Protein AF-A0A5C5UGU8-F1 (afdb_monomer_lite)

Sequence (125 aa):
MLDRYKEMGLERLPTKRYMVDSEHGTPGTAWIYRGARGFGAVCFDDIDVLRSGGEQEFHKCTDWDLANRIQGLANDCAKRDLSIPQALEHIREVLGAPVLVVPLKNINEADADLVPAVKSILDSE

Foldseek 3Di:
DPDVCVVVVNPDDPQFAFDQFDPVQAKWKWFWADDPQAIWIFIDHQPRHTAIDADDPSVVRDDPVVRVVSRVLNVVCSNVVHHPVRSVVVCCVVRPHGPDMWIGRGSNPRCVGVVVVRVVVVVVD

Secondary structure (DSSP, 8-state):
---HHHHTT-PPPPPP--BSS-TT---EEEEEEE-SSSEEEEEE-SSSBEEEE--TTGGGGB-HHHHHHHHHHHHHHHHTT--HHHHHHHHHHHH-S-SEEEEES-GGGTHHHHHHHHHHHHTT-

Structure (mmCIF, N/CA/C/O backbone):
data_AF-A0A5C5UGU8-F1
#
_entry.id   AF-A0A5C5UGU8-F1
#
loop_
_atom_site.group_PDB
_atom_site.id
_atom_site.type_symbol
_atom_site.label_atom_id
_atom_site.label_alt_id
_atom_site.label_comp_id
_atom_site.label_asym_id
_atom_site.label_entity_id
_atom_site.label_seq_id
_atom_site.pdbx_PDB_ins_code
_atom_site.Cartn_x
_atom_site.Cartn_y
_atom_site.Cartn_z
_atom_site.occupancy
_atom_site.B_iso_or_equiv
_atom_site.auth_seq_id
_atom_site.auth_comp_id
_atom_site.auth_asym_id
_atom_site.auth_atom_id
_atom_site.pdbx_PDB_model_num
ATOM 1 N N . MET A 1 1 ? 29.564 -23.756 -14.382 1.00 42.47 1 MET A N 1
ATOM 2 C CA . MET A 1 1 ? 28.609 -24.225 -15.407 1.00 42.47 1 MET A CA 1
ATOM 3 C C . MET A 1 1 ? 28.143 -23.003 -16.173 1.00 42.47 1 MET A C 1
ATOM 5 O O . MET A 1 1 ? 27.548 -22.140 -15.545 1.00 42.47 1 MET A O 1
ATOM 9 N N . LEU A 1 2 ? 28.488 -22.885 -17.460 1.00 45.69 2 LEU A N 1
ATOM 10 C CA . LEU A 1 2 ? 27.916 -21.847 -18.322 1.00 45.69 2 LEU A CA 1
ATOM 11 C C . LEU A 1 2 ? 26.419 -22.126 -18.508 1.00 45.69 2 LEU A C 1
ATOM 13 O O . LEU A 1 2 ? 26.007 -23.275 -18.691 1.00 45.69 2 LEU A O 1
ATOM 17 N N . ASP A 1 3 ? 25.625 -21.072 -18.388 1.00 59.75 3 ASP A N 1
ATOM 18 C CA . ASP A 1 3 ? 24.171 -21.112 -18.343 1.00 59.75 3 ASP A CA 1
ATOM 19 C C . ASP A 1 3 ? 23.605 -21.255 -19.766 1.00 59.75 3 ASP A C 1
ATOM 21 O O . ASP A 1 3 ? 23.456 -20.274 -20.497 1.00 59.75 3 ASP A O 1
ATOM 25 N N . ARG A 1 4 ? 23.334 -22.501 -20.183 1.00 51.28 4 ARG A N 1
ATOM 26 C CA . ARG A 1 4 ? 22.872 -22.867 -21.540 1.00 51.28 4 ARG A CA 1
ATOM 27 C C . ARG A 1 4 ? 21.614 -22.109 -21.993 1.00 51.28 4 ARG A C 1
ATOM 29 O O . ARG A 1 4 ? 21.336 -22.052 -23.185 1.00 51.28 4 ARG A O 1
ATOM 36 N N . TYR A 1 5 ? 20.866 -21.509 -21.066 1.00 58.12 5 TYR A N 1
ATOM 37 C CA . TYR A 1 5 ? 19.705 -20.672 -21.371 1.00 58.12 5 TYR A CA 1
ATOM 38 C C . TYR A 1 5 ? 20.070 -19.359 -22.085 1.00 58.12 5 TYR A C 1
ATOM 40 O O . TYR A 1 5 ? 19.310 -18.926 -22.951 1.00 58.12 5 TYR A O 1
ATOM 48 N N . LYS A 1 6 ? 21.241 -18.767 -21.792 1.00 55.16 6 LYS A N 1
ATOM 49 C CA . LYS A 1 6 ? 21.727 -17.553 -22.478 1.00 55.16 6 LYS A CA 1
ATOM 50 C C . LYS A 1 6 ? 22.167 -17.828 -23.915 1.00 55.16 6 LYS A C 1
ATOM 52 O O . LYS A 1 6 ? 21.865 -17.045 -24.805 1.00 55.16 6 LYS A O 1
ATOM 57 N N . GLU A 1 7 ? 22.828 -18.959 -24.160 1.00 68.94 7 GLU A N 1
ATOM 58 C CA . GLU A 1 7 ? 23.304 -19.339 -25.503 1.00 68.94 7 GLU A CA 1
ATOM 59 C C . GLU A 1 7 ? 22.155 -19.632 -26.480 1.00 68.94 7 GLU A C 1
ATOM 61 O O . GLU A 1 7 ? 22.300 -19.439 -27.683 1.00 68.94 7 GLU A O 1
ATOM 66 N N . MET A 1 8 ? 20.998 -20.060 -25.964 1.00 75.50 8 MET A N 1
ATOM 67 C CA . MET A 1 8 ? 19.803 -20.346 -26.765 1.00 75.50 8 MET A CA 1
ATOM 68 C C . MET A 1 8 ? 18.882 -19.130 -26.963 1.00 75.50 8 MET A C 1
ATOM 70 O O . MET A 1 8 ? 17.822 -19.280 -27.565 1.00 75.50 8 MET A O 1
ATOM 74 N N . GLY A 1 9 ? 19.231 -17.946 -26.438 1.00 64.62 9 GLY A N 1
ATOM 75 C CA . GLY A 1 9 ? 18.364 -16.760 -26.502 1.00 64.62 9 GLY A CA 1
ATOM 76 C C . GLY A 1 9 ? 17.024 -16.930 -25.770 1.00 64.62 9 GLY A C 1
ATOM 77 O O . GLY A 1 9 ? 16.071 -16.211 -26.049 1.00 64.62 9 GLY A O 1
ATOM 78 N N . LEU A 1 10 ? 16.936 -17.896 -24.847 1.00 62.03 10 LEU A N 1
ATOM 79 C CA . LEU A 1 10 ? 15.745 -18.204 -24.044 1.00 62.03 10 LEU A CA 1
ATOM 80 C C . LEU A 1 10 ? 15.801 -17.531 -22.670 1.00 62.03 10 LEU A C 1
ATOM 82 O O . LEU A 1 10 ? 15.195 -18.008 -21.705 1.00 62.03 10 LEU A O 1
ATOM 86 N N . GLU A 1 11 ? 16.555 -16.442 -22.552 1.00 65.88 11 GLU A N 1
ATOM 87 C CA . GLU A 1 11 ? 16.531 -15.634 -21.347 1.00 65.88 11 GLU A CA 1
ATOM 88 C C . GLU A 1 11 ? 15.103 -15.128 -21.134 1.00 65.88 11 GLU A C 1
ATOM 90 O O . GLU A 1 11 ? 14.519 -14.438 -21.970 1.00 65.88 11 GLU A O 1
ATOM 95 N N . ARG A 1 12 ? 14.491 -15.535 -20.017 1.00 58.97 12 ARG A N 1
ATOM 96 C CA . ARG A 1 12 ? 13.230 -14.932 -19.600 1.00 58.97 12 ARG A CA 1
ATOM 97 C C . ARG A 1 12 ? 13.505 -13.446 -19.432 1.00 58.97 12 ARG A C 1
ATOM 99 O O . ARG A 1 12 ? 14.325 -13.086 -18.587 1.00 58.97 12 ARG A O 1
ATOM 106 N N . LEU A 1 13 ? 12.819 -12.614 -20.218 1.00 57.50 13 LEU A N 1
ATOM 107 C CA . LEU A 1 13 ? 12.809 -11.174 -19.996 1.00 57.50 13 LEU A CA 1
ATOM 108 C C . LEU A 1 13 ? 12.526 -10.937 -18.506 1.00 57.50 13 LEU A C 1
ATOM 110 O O . LEU A 1 13 ? 11.595 -11.559 -17.973 1.00 57.50 13 LEU A O 1
ATOM 114 N N . PRO A 1 14 ? 13.337 -10.123 -17.809 1.00 58.38 14 PRO A N 1
ATOM 115 C CA . PRO A 1 14 ? 13.105 -9.854 -16.403 1.00 58.38 14 PRO A CA 1
ATOM 116 C C . PRO A 1 14 ? 11.688 -9.304 -16.258 1.00 58.38 14 PRO A C 1
ATOM 118 O O . PRO A 1 14 ? 11.338 -8.277 -16.831 1.00 58.38 14 PRO A O 1
ATOM 121 N N . THR A 1 15 ? 10.839 -10.039 -15.539 1.00 60.09 15 THR A N 1
ATOM 122 C CA . THR A 1 15 ? 9.503 -9.556 -15.200 1.00 60.09 15 THR A CA 1
ATOM 123 C C . THR A 1 15 ? 9.691 -8.331 -14.326 1.00 60.09 15 THR A C 1
ATOM 125 O O . THR A 1 15 ? 10.404 -8.416 -13.323 1.00 60.09 15 THR A O 1
ATOM 128 N N . LYS A 1 16 ? 9.068 -7.212 -14.701 1.00 69.75 16 LYS A N 1
ATOM 129 C CA . LYS A 1 16 ? 9.061 -6.010 -13.874 1.00 69.75 16 LYS A CA 1
ATOM 130 C C . LYS A 1 16 ? 8.611 -6.371 -12.467 1.00 69.75 16 LYS A C 1
ATOM 132 O O . LYS A 1 16 ? 7.679 -7.153 -12.270 1.00 69.75 16 LYS A O 1
ATOM 137 N N . ARG A 1 17 ? 9.319 -5.827 -11.492 1.00 77.38 17 ARG A N 1
ATOM 138 C CA . ARG A 1 17 ? 8.969 -5.904 -10.082 1.00 77.38 17 ARG A CA 1
ATOM 139 C C . ARG A 1 17 ? 8.988 -4.485 -9.568 1.00 77.38 17 ARG A C 1
ATOM 141 O O . ARG A 1 17 ? 9.926 -3.753 -9.869 1.00 77.38 17 ARG A O 1
ATOM 148 N N . TYR A 1 18 ? 7.954 -4.122 -8.829 1.00 82.88 18 TYR A N 1
ATOM 149 C CA . TYR A 1 18 ? 8.064 -2.973 -7.951 1.00 82.88 18 TYR A CA 1
ATOM 150 C C . TYR A 1 18 ? 9.088 -3.303 -6.867 1.00 82.88 18 TYR A C 1
ATOM 152 O O . TYR A 1 18 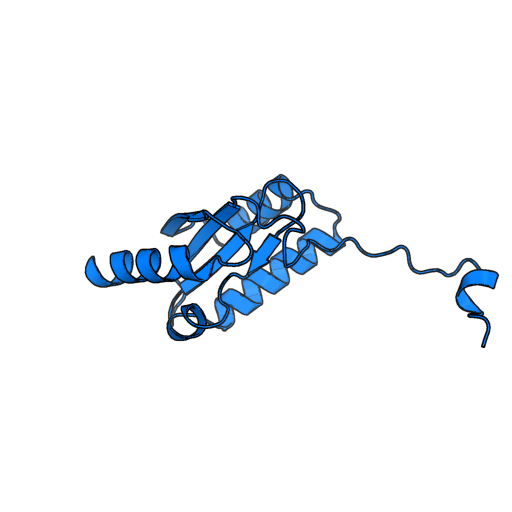? 9.229 -4.465 -6.461 1.00 82.88 18 TYR A O 1
ATOM 160 N N . MET A 1 19 ? 9.820 -2.289 -6.440 1.00 83.19 19 MET A N 1
ATOM 161 C CA . MET A 1 19 ? 10.749 -2.400 -5.336 1.00 83.19 19 MET A CA 1
ATOM 162 C C . MET A 1 19 ? 9.966 -2.536 -4.026 1.00 83.19 19 MET A C 1
ATOM 164 O O . MET A 1 19 ? 8.850 -2.032 -3.883 1.00 83.19 19 MET A O 1
ATOM 168 N N . VAL A 1 20 ? 10.536 -3.288 -3.085 1.00 78.38 20 VAL A N 1
ATOM 169 C CA . VAL A 1 20 ? 9.999 -3.395 -1.718 1.00 78.38 20 VAL A CA 1
ATOM 170 C C . VAL A 1 20 ? 10.516 -2.229 -0.880 1.00 78.38 20 VAL A C 1
ATOM 172 O O . VAL A 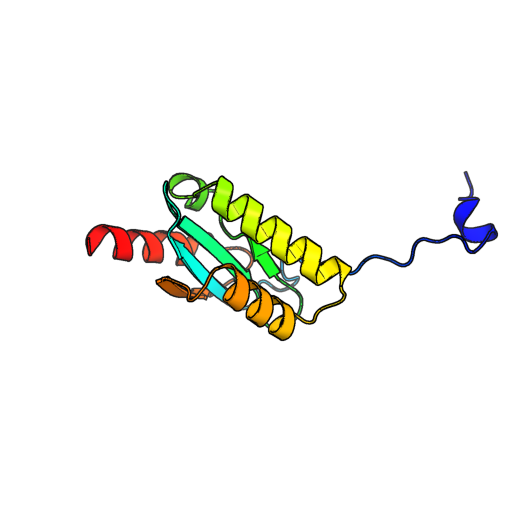1 20 ? 9.746 -1.617 -0.147 1.00 78.38 20 VAL A O 1
ATOM 175 N N . ASP A 1 21 ? 11.787 -1.885 -1.079 1.00 81.06 21 ASP A N 1
ATOM 176 C CA . ASP A 1 21 ? 12.460 -0.767 -0.436 1.00 81.06 21 ASP A CA 1
ATOM 177 C C . ASP A 1 21 ? 13.032 0.174 -1.494 1.00 81.06 21 ASP A C 1
ATOM 179 O O . ASP A 1 21 ? 13.574 -0.265 -2.510 1.00 81.06 21 ASP A O 1
ATOM 183 N N . SER A 1 22 ? 12.946 1.468 -1.212 1.00 83.00 22 SER A N 1
ATOM 184 C CA . SER A 1 22 ? 13.638 2.514 -1.957 1.00 83.00 22 SER A CA 1
ATOM 185 C C . SER A 1 22 ? 15.125 2.501 -1.597 1.00 83.00 22 SER A C 1
ATOM 187 O O . SER A 1 22 ? 15.480 2.388 -0.420 1.00 83.00 22 SER A O 1
ATOM 189 N N . GLU A 1 23 ? 16.014 2.697 -2.575 1.00 80.94 23 GLU A N 1
ATOM 190 C CA . GLU A 1 23 ? 17.468 2.791 -2.334 1.00 80.94 23 GLU A CA 1
ATOM 191 C C . GLU A 1 23 ? 17.859 3.974 -1.430 1.00 80.94 23 GLU A C 1
ATOM 193 O O . GLU A 1 23 ? 18.946 3.992 -0.847 1.00 80.94 23 GLU A O 1
ATOM 198 N N . HIS A 1 24 ? 16.980 4.972 -1.298 1.00 75.88 24 HIS A N 1
ATOM 199 C CA . HIS A 1 24 ? 17.253 6.207 -0.563 1.00 75.88 24 HIS A CA 1
ATOM 200 C C . HIS A 1 24 ? 16.319 6.447 0.628 1.00 75.88 24 HIS A C 1
ATOM 202 O O . HIS A 1 24 ? 16.482 7.459 1.308 1.00 75.88 24 HIS A O 1
ATOM 208 N N . GLY A 1 25 ? 15.360 5.553 0.897 1.00 69.12 25 GLY A N 1
ATOM 209 C CA . GLY A 1 25 ? 14.373 5.764 1.963 1.00 69.12 25 GLY A CA 1
ATOM 210 C C . GLY A 1 25 ? 13.548 7.029 1.723 1.00 69.12 25 GLY A C 1
ATOM 211 O O . GLY A 1 25 ? 13.467 7.912 2.576 1.00 69.12 25 GLY A O 1
ATOM 212 N N . THR A 1 26 ? 13.005 7.154 0.512 1.00 78.88 26 THR A N 1
ATOM 213 C CA . THR A 1 26 ? 12.249 8.327 0.064 1.00 78.88 26 THR A CA 1
ATOM 214 C C . THR A 1 26 ? 10.937 8.497 0.837 1.00 78.88 26 THR A C 1
ATOM 216 O O . THR A 1 26 ? 10.369 7.521 1.341 1.00 78.88 26 THR A O 1
ATOM 219 N N . PRO A 1 27 ? 10.416 9.736 0.929 1.00 91.56 27 PRO A N 1
ATOM 220 C CA . PRO A 1 27 ? 9.036 9.951 1.326 1.00 91.56 27 PRO A CA 1
ATOM 221 C C . PRO A 1 27 ? 8.100 9.165 0.411 1.00 91.56 27 PRO A C 1
ATOM 223 O O . PRO A 1 27 ? 8.346 9.042 -0.789 1.00 91.56 27 PRO A O 1
ATOM 226 N N . GLY A 1 28 ? 7.017 8.664 0.983 1.00 93.94 28 GLY A N 1
ATOM 227 C CA . GLY A 1 28 ? 6.033 7.875 0.259 1.00 93.94 28 GLY A CA 1
ATOM 228 C C . GLY A 1 28 ? 4.622 8.203 0.705 1.00 93.94 28 GLY A C 1
ATOM 229 O O . GLY A 1 28 ? 4.377 9.128 1.482 1.00 93.94 28 GLY A O 1
ATOM 230 N N . THR A 1 29 ? 3.681 7.406 0.229 1.00 96.25 29 THR A N 1
ATOM 231 C CA . THR A 1 29 ? 2.289 7.463 0.656 1.00 96.25 29 THR A CA 1
ATOM 232 C C . THR A 1 29 ? 1.815 6.064 1.008 1.00 96.25 29 THR A C 1
ATOM 234 O O . THR A 1 29 ? 2.167 5.083 0.353 1.00 96.25 29 THR A O 1
ATOM 237 N N . ALA A 1 30 ? 0.992 5.974 2.047 1.00 96.00 30 ALA A N 1
ATOM 238 C CA . ALA A 1 30 ? 0.229 4.784 2.348 1.00 96.00 30 ALA A CA 1
ATOM 239 C C . ALA A 1 30 ? -1.266 5.030 2.184 1.00 96.00 30 ALA A C 1
ATOM 241 O O . ALA A 1 30 ? -1.820 6.020 2.665 1.00 96.00 30 ALA A O 1
ATOM 242 N N . TRP A 1 31 ? -1.938 4.082 1.549 1.00 97.56 31 TRP A N 1
ATOM 243 C CA . TRP A 1 31 ? -3.390 3.983 1.557 1.00 97.56 31 TRP A CA 1
ATOM 244 C C . TRP A 1 31 ? -3.808 2.889 2.524 1.00 97.56 31 TRP A C 1
ATOM 246 O O . TRP A 1 31 ? -3.467 1.724 2.324 1.00 97.56 31 TRP A O 1
ATOM 256 N N . ILE A 1 32 ? -4.550 3.261 3.562 1.00 96.56 32 ILE A N 1
ATOM 257 C CA . ILE A 1 32 ? -5.062 2.331 4.564 1.00 96.56 32 ILE A CA 1
ATOM 258 C C . ILE A 1 32 ? -6.465 1.893 4.160 1.00 96.56 32 ILE A C 1
ATOM 260 O O . ILE A 1 32 ? -7.329 2.711 3.844 1.00 96.56 32 ILE A O 1
ATOM 264 N N . TYR A 1 33 ? -6.699 0.590 4.225 1.00 96.44 33 TYR A N 1
ATOM 265 C CA . TYR A 1 33 ? -7.972 -0.066 3.967 1.00 96.44 33 TYR A CA 1
ATOM 266 C C . TYR A 1 33 ? -8.423 -0.819 5.217 1.00 96.44 33 TYR A C 1
ATOM 268 O O . TYR A 1 33 ? -7.610 -1.442 5.904 1.00 96.44 33 TYR A O 1
ATOM 276 N N . ARG A 1 34 ? -9.727 -0.781 5.510 1.00 95.38 34 ARG A N 1
ATOM 277 C CA . ARG A 1 34 ? -10.325 -1.557 6.601 1.00 95.38 34 ARG A CA 1
ATOM 278 C C . ARG A 1 34 ? -10.669 -2.956 6.095 1.00 95.38 34 ARG A C 1
ATOM 280 O O . ARG A 1 34 ? -11.439 -3.107 5.151 1.00 95.38 34 ARG A O 1
ATOM 287 N N . GLY A 1 35 ? -10.082 -3.963 6.726 1.00 92.88 35 GLY A N 1
ATOM 288 C CA . GLY A 1 35 ? -10.449 -5.364 6.571 1.00 92.88 35 GLY A CA 1
ATOM 289 C C . GLY A 1 35 ? -11.467 -5.797 7.626 1.00 92.88 35 GLY A C 1
ATOM 290 O O . GLY A 1 35 ? -11.868 -5.023 8.496 1.00 92.88 35 GLY A O 1
ATOM 291 N N . ALA A 1 36 ? -11.879 -7.061 7.569 1.00 91.94 36 ALA A N 1
ATOM 292 C CA . ALA A 1 36 ? -12.814 -7.620 8.544 1.00 91.94 36 ALA A CA 1
ATOM 293 C C . ALA A 1 36 ? -12.164 -7.818 9.922 1.00 91.94 36 ALA A C 1
ATOM 295 O O . ALA A 1 36 ? -12.857 -7.802 10.938 1.00 91.94 36 ALA A O 1
ATOM 296 N N . ARG A 1 37 ? -10.843 -8.035 9.959 1.00 90.50 37 ARG A N 1
ATOM 297 C CA . ARG A 1 37 ? -10.092 -8.381 11.179 1.00 90.50 37 ARG A CA 1
ATOM 298 C C . ARG A 1 37 ? -9.058 -7.335 11.585 1.00 90.50 37 ARG A C 1
ATOM 300 O O . ARG A 1 37 ? -8.367 -7.527 12.579 1.00 90.50 37 ARG A O 1
ATOM 307 N N . GLY A 1 38 ? -8.940 -6.250 10.829 1.00 93.69 38 GLY A N 1
ATOM 308 C CA . GLY A 1 38 ? -7.901 -5.249 11.029 1.00 93.69 38 GLY A CA 1
ATOM 309 C C . GLY A 1 38 ? -7.759 -4.356 9.810 1.00 93.69 38 GLY A C 1
ATOM 310 O O . GLY A 1 38 ? -8.752 -3.982 9.187 1.00 93.69 38 GLY A O 1
ATOM 311 N N . PHE A 1 39 ? -6.523 -4.026 9.461 1.00 95.25 39 PHE A N 1
ATOM 312 C CA . PHE A 1 39 ? -6.206 -3.085 8.396 1.00 95.25 39 PHE A CA 1
ATOM 313 C C . PHE A 1 39 ? -5.213 -3.678 7.403 1.00 95.25 39 PHE A C 1
ATOM 315 O O . PHE A 1 39 ? -4.399 -4.530 7.743 1.00 95.25 39 PHE A O 1
ATOM 322 N N . GLY A 1 40 ? -5.275 -3.205 6.166 1.00 95.38 40 GLY A N 1
ATOM 323 C CA . GLY A 1 40 ? -4.245 -3.423 5.159 1.00 95.38 40 GLY A CA 1
ATOM 324 C C . GLY A 1 40 ? -3.736 -2.077 4.672 1.00 95.38 40 GLY A C 1
ATOM 325 O O . GLY A 1 40 ? -4.505 -1.119 4.603 1.00 95.38 40 GLY A O 1
ATOM 326 N N . ALA A 1 41 ? -2.455 -1.996 4.335 1.00 96.06 41 ALA A N 1
ATOM 327 C CA . ALA A 1 41 ? -1.862 -0.789 3.780 1.00 96.06 41 ALA A CA 1
ATOM 328 C C . ALA A 1 41 ? -1.303 -1.073 2.385 1.00 96.06 41 ALA A C 1
ATOM 330 O O . ALA A 1 41 ? -0.711 -2.122 2.152 1.00 96.06 41 ALA A O 1
ATOM 331 N N . VAL A 1 42 ? -1.476 -0.136 1.460 1.00 96.25 42 VAL A N 1
ATOM 332 C CA . VAL A 1 42 ? -0.736 -0.087 0.194 1.00 96.25 42 VAL A CA 1
ATOM 333 C C . VAL A 1 42 ? 0.304 1.008 0.361 1.00 96.25 42 VAL A C 1
ATOM 335 O O . VAL A 1 42 ? -0.081 2.171 0.452 1.00 96.25 42 VAL A O 1
ATOM 338 N N . CYS A 1 43 ? 1.583 0.653 0.435 1.00 95.12 43 CYS A N 1
ATOM 339 C CA . CYS A 1 43 ? 2.683 1.610 0.548 1.00 95.12 43 CYS A CA 1
ATOM 340 C C . CYS A 1 43 ? 3.346 1.774 -0.811 1.00 95.12 43 CYS A C 1
ATOM 342 O O . CYS A 1 43 ? 3.693 0.778 -1.450 1.00 95.12 43 CYS A O 1
ATOM 344 N N . PHE A 1 44 ? 3.528 3.015 -1.239 1.00 94.50 44 PHE A N 1
ATOM 345 C CA . PHE A 1 44 ? 4.115 3.307 -2.535 1.00 94.50 44 PHE A CA 1
ATOM 346 C C . PHE A 1 44 ? 4.858 4.636 -2.549 1.00 94.50 44 PHE A C 1
ATOM 348 O O . PHE A 1 44 ? 4.562 5.541 -1.762 1.00 94.50 44 PHE A O 1
ATOM 355 N N . ASP A 1 45 ? 5.810 4.739 -3.465 1.00 91.38 45 ASP A N 1
ATOM 356 C CA . ASP A 1 45 ? 6.325 6.014 -3.941 1.00 91.38 45 ASP A CA 1
ATOM 357 C C . ASP A 1 45 ? 5.929 6.209 -5.410 1.00 91.38 45 ASP A C 1
ATOM 359 O O . ASP A 1 45 ? 5.363 5.321 -6.040 1.00 91.38 45 ASP A O 1
ATOM 363 N N . ASP A 1 46 ? 6.167 7.394 -5.962 1.00 85.38 46 ASP A N 1
ATOM 364 C CA . ASP A 1 46 ? 5.833 7.680 -7.362 1.00 85.38 46 ASP A CA 1
ATOM 365 C C . ASP A 1 46 ? 6.933 7.216 -8.343 1.00 85.38 46 ASP A C 1
ATOM 367 O O . ASP A 1 46 ? 6.930 7.616 -9.510 1.00 85.38 46 ASP A O 1
ATOM 371 N N . ILE A 1 47 ? 7.894 6.403 -7.882 1.00 85.44 47 ILE A N 1
ATOM 372 C CA . ILE A 1 47 ? 9.109 6.042 -8.620 1.00 85.44 47 ILE A CA 1
ATOM 373 C C . ILE A 1 47 ? 9.112 4.545 -8.941 1.00 85.44 47 ILE A C 1
ATOM 375 O O . ILE A 1 47 ? 8.938 4.165 -10.103 1.00 85.44 47 ILE A O 1
ATOM 379 N N . ASP A 1 48 ? 9.306 3.694 -7.938 1.00 85.88 48 ASP A N 1
ATOM 380 C CA . ASP A 1 48 ? 9.507 2.256 -8.115 1.00 85.88 48 ASP A CA 1
ATOM 381 C C . ASP A 1 48 ? 8.973 1.378 -6.974 1.00 85.88 48 ASP A C 1
ATOM 383 O O . ASP A 1 48 ? 8.784 0.177 -7.198 1.00 85.88 48 ASP A O 1
ATOM 387 N N . VAL A 1 49 ? 8.645 1.932 -5.805 1.00 90.88 49 VAL A N 1
ATOM 388 C CA . VAL A 1 49 ? 8.119 1.174 -4.667 1.00 90.88 49 VAL A CA 1
ATOM 389 C C . VAL A 1 49 ? 6.601 1.065 -4.739 1.00 90.88 49 VAL A C 1
ATOM 391 O O . VAL A 1 49 ? 5.881 2.058 -4.759 1.00 90.88 49 VAL A O 1
ATOM 394 N N . LEU A 1 50 ? 6.095 -0.166 -4.695 1.00 92.88 50 LEU A N 1
ATOM 395 C CA . LEU A 1 50 ? 4.677 -0.466 -4.489 1.00 92.88 50 LEU A CA 1
ATOM 396 C C . LEU A 1 50 ? 4.549 -1.836 -3.824 1.00 92.88 50 LEU A C 1
ATOM 398 O O . LEU A 1 50 ? 4.821 -2.873 -4.435 1.00 92.88 50 LEU A O 1
ATOM 402 N N . ARG A 1 51 ? 4.098 -1.845 -2.570 1.00 91.12 51 ARG A N 1
ATOM 403 C CA . ARG A 1 51 ? 3.986 -3.056 -1.751 1.00 91.12 51 ARG A CA 1
ATOM 404 C C . ARG A 1 51 ? 2.780 -3.026 -0.824 1.00 91.12 51 ARG A C 1
ATOM 406 O O . ARG A 1 51 ? 2.198 -1.972 -0.562 1.00 91.12 51 ARG A O 1
ATOM 413 N N . SER A 1 52 ? 2.432 -4.190 -0.280 1.00 91.19 52 SER A N 1
ATOM 414 C CA . SER A 1 52 ? 1.629 -4.207 0.942 1.00 91.19 52 SER A CA 1
ATOM 415 C C . SER A 1 52 ? 2.473 -3.638 2.081 1.00 91.19 52 SER A C 1
ATOM 417 O O . SER A 1 52 ? 3.592 -4.093 2.308 1.00 91.19 52 SER A O 1
ATOM 419 N N . GLY A 1 53 ? 1.944 -2.649 2.792 1.00 78.38 53 GLY A N 1
ATOM 420 C CA . GLY A 1 53 ? 2.487 -2.240 4.080 1.00 78.38 53 GLY A CA 1
ATOM 421 C C . GLY A 1 53 ? 2.186 -3.289 5.144 1.00 78.38 53 GLY A C 1
ATOM 422 O O . GLY A 1 53 ? 1.286 -4.119 4.972 1.00 78.38 53 GLY A O 1
ATOM 423 N N . GLY A 1 54 ? 2.928 -3.227 6.246 1.00 62.59 54 GLY A N 1
ATOM 424 C CA . GLY A 1 54 ? 2.641 -4.028 7.427 1.00 62.59 54 GLY A CA 1
ATOM 425 C C . GLY A 1 54 ? 3.751 -4.954 7.880 1.00 62.59 54 GLY A C 1
ATOM 426 O O . GLY A 1 54 ? 3.511 -6.138 8.111 1.00 62.59 54 GLY A O 1
ATOM 427 N N . GLU A 1 55 ? 4.958 -4.423 8.019 1.00 67.81 55 GLU A N 1
ATOM 428 C CA . GLU A 1 55 ? 6.029 -5.191 8.640 1.00 67.81 55 GLU A CA 1
ATOM 429 C C . GLU A 1 55 ? 5.952 -5.040 10.171 1.00 67.81 55 GLU A C 1
ATOM 431 O O . GLU A 1 55 ? 4.996 -4.483 10.704 1.00 67.81 55 GLU A O 1
ATOM 436 N N . GLN A 1 56 ? 6.878 -5.677 10.888 1.00 82.06 56 GLN A N 1
ATOM 437 C CA . GLN A 1 56 ? 7.149 -5.497 12.323 1.00 82.06 56 GLN A CA 1
ATOM 438 C C . GLN A 1 56 ? 5.941 -5.205 13.245 1.00 82.06 56 GLN A C 1
ATOM 440 O O . GLN A 1 56 ? 5.291 -6.132 13.726 1.00 82.06 56 GLN A O 1
ATOM 445 N N . GLU A 1 57 ? 5.683 -3.936 13.568 1.00 83.31 57 GLU A N 1
ATOM 446 C CA . GLU A 1 57 ? 4.708 -3.519 14.578 1.00 83.31 57 GLU A CA 1
ATOM 447 C C . GLU A 1 57 ? 3.297 -3.406 13.999 1.00 83.31 57 GLU A C 1
ATOM 449 O O . GLU A 1 57 ? 2.321 -3.744 14.680 1.00 83.31 57 GLU A O 1
ATOM 454 N N . PHE A 1 58 ? 3.173 -3.008 12.732 1.00 85.88 58 PHE A N 1
ATOM 455 C CA . PHE A 1 58 ? 1.884 -2.957 12.043 1.00 85.88 58 PHE A CA 1
ATOM 456 C C . PHE A 1 58 ? 1.278 -4.358 11.846 1.00 85.88 58 PHE A C 1
ATOM 458 O O . PHE A 1 58 ? 0.054 -4.512 11.806 1.00 85.88 58 PHE A O 1
ATOM 465 N N . HIS A 1 59 ? 2.105 -5.410 11.867 1.00 86.50 59 HIS A N 1
ATOM 466 C CA . HIS A 1 59 ? 1.681 -6.817 11.914 1.00 86.50 59 HIS A CA 1
ATOM 467 C C . HIS A 1 59 ? 0.588 -7.092 12.972 1.00 86.50 59 HIS A C 1
ATOM 469 O O . HIS A 1 59 ? -0.270 -7.953 12.778 1.00 86.50 59 HIS A O 1
ATOM 475 N N . LYS A 1 60 ? 0.583 -6.363 14.100 1.00 88.44 60 LYS A N 1
ATOM 476 C CA . LYS A 1 60 ? -0.373 -6.564 15.210 1.00 88.44 60 LYS A CA 1
ATOM 477 C C . LYS A 1 60 ? -1.804 -6.131 14.884 1.00 88.44 60 LYS A C 1
ATOM 479 O O . LYS A 1 60 ? -2.735 -6.649 15.492 1.00 88.44 60 LYS A O 1
ATOM 484 N N . CYS A 1 61 ? -1.982 -5.194 13.956 1.00 89.50 61 CYS A N 1
ATOM 485 C CA . CYS A 1 61 ? -3.293 -4.721 13.503 1.00 89.50 61 CYS A CA 1
ATOM 486 C C . CYS A 1 61 ? -3.595 -5.118 12.049 1.00 89.50 61 CYS A C 1
ATOM 488 O O . CYS A 1 61 ? -4.596 -4.670 11.485 1.00 89.50 61 CYS A O 1
ATOM 490 N N . THR A 1 62 ? -2.750 -5.961 11.449 1.00 92.62 62 THR A N 1
ATOM 491 C CA . THR A 1 62 ? -2.867 -6.365 10.048 1.00 92.62 62 THR A CA 1
ATOM 492 C C . THR A 1 62 ? -3.984 -7.385 9.842 1.00 92.62 62 THR A C 1
ATOM 494 O O . THR A 1 62 ? -4.034 -8.427 10.496 1.00 92.62 62 THR A O 1
ATOM 497 N N . ASP A 1 63 ? -4.853 -7.113 8.871 1.00 94.25 63 ASP A N 1
ATOM 498 C CA . ASP A 1 63 ? -5.709 -8.125 8.260 1.00 94.25 63 ASP A CA 1
ATOM 499 C C . ASP A 1 63 ? -4.910 -8.856 7.169 1.00 94.25 63 ASP A C 1
ATOM 501 O O . ASP A 1 63 ? -4.674 -8.323 6.083 1.00 94.25 63 ASP A O 1
ATOM 505 N N . TRP A 1 64 ? -4.464 -10.078 7.473 1.00 91.81 64 TRP A N 1
ATOM 506 C CA . TRP A 1 64 ? -3.608 -10.877 6.587 1.00 91.81 64 TRP A CA 1
ATOM 507 C C . TRP A 1 64 ? -4.255 -11.224 5.254 1.00 91.81 64 TRP A C 1
ATOM 509 O O . TRP A 1 64 ? -3.561 -11.287 4.240 1.00 91.81 64 TRP A O 1
ATOM 519 N N . ASP A 1 65 ? -5.570 -11.436 5.231 1.00 93.56 65 ASP A N 1
ATOM 520 C CA . ASP A 1 65 ? -6.273 -11.764 3.992 1.00 93.56 65 ASP A CA 1
ATOM 521 C C . ASP A 1 65 ? -6.278 -10.543 3.064 1.00 93.56 65 ASP A C 1
ATOM 523 O O . ASP A 1 65 ? -6.023 -10.657 1.860 1.00 93.56 65 ASP A O 1
ATOM 527 N N . LEU A 1 66 ? -6.480 -9.353 3.635 1.00 94.31 66 LEU A N 1
ATOM 528 C CA . LEU A 1 66 ? -6.399 -8.093 2.905 1.00 94.31 66 LEU A CA 1
ATOM 529 C C . LEU A 1 66 ? -4.966 -7.769 2.455 1.00 94.31 66 LEU A C 1
ATOM 531 O O . LEU A 1 66 ? -4.774 -7.403 1.296 1.00 94.31 66 LEU A O 1
ATOM 535 N N . ALA A 1 67 ? -3.964 -7.946 3.318 1.00 93.06 67 ALA A N 1
ATOM 536 C CA . ALA A 1 67 ? -2.556 -7.726 2.978 1.00 93.06 67 ALA A CA 1
ATOM 537 C C . ALA A 1 67 ? -2.092 -8.651 1.837 1.00 93.06 67 ALA A C 1
ATOM 539 O O . ALA A 1 67 ? -1.521 -8.198 0.843 1.00 93.06 67 ALA A O 1
ATOM 540 N N . ASN A 1 68 ? -2.435 -9.941 1.912 1.00 92.00 68 ASN A N 1
ATOM 541 C CA . ASN A 1 68 ? -2.146 -10.902 0.846 1.00 92.00 68 ASN A CA 1
ATOM 542 C C . ASN A 1 68 ? -2.846 -10.530 -0.464 1.00 92.00 68 ASN A C 1
ATOM 544 O O . ASN A 1 68 ? -2.259 -10.656 -1.542 1.00 92.00 68 ASN A O 1
ATOM 548 N N . ARG A 1 69 ? -4.089 -10.038 -0.390 1.00 95.06 69 ARG A N 1
ATOM 549 C CA . ARG A 1 69 ? -4.820 -9.558 -1.566 1.00 95.06 69 ARG A CA 1
ATOM 550 C C . ARG A 1 69 ? -4.147 -8.335 -2.189 1.00 95.06 69 ARG A C 1
ATOM 552 O O . ARG A 1 69 ? -3.985 -8.311 -3.406 1.00 95.06 69 ARG A O 1
ATOM 559 N N . ILE A 1 70 ? -3.722 -7.361 -1.384 1.00 95.25 70 ILE A N 1
ATOM 560 C CA . ILE A 1 70 ? -2.977 -6.178 -1.843 1.00 95.25 70 ILE A CA 1
ATOM 561 C C . ILE A 1 70 ? -1.681 -6.598 -2.540 1.00 95.25 70 ILE A C 1
ATOM 563 O O . ILE A 1 70 ? -1.422 -6.178 -3.668 1.00 95.25 70 ILE A O 1
ATOM 567 N N . GLN A 1 71 ? -0.899 -7.483 -1.917 1.00 92.31 71 GLN A N 1
ATOM 568 C CA . GLN A 1 71 ? 0.341 -7.980 -2.511 1.00 92.31 71 GLN A CA 1
ATOM 569 C C . GLN A 1 71 ? 0.086 -8.743 -3.820 1.00 92.31 71 GLN A C 1
ATOM 571 O O . GLN A 1 71 ? 0.849 -8.619 -4.779 1.00 92.31 71 GLN A O 1
ATOM 576 N N . GLY A 1 72 ? -1.005 -9.511 -3.887 1.00 93.62 72 GLY A N 1
ATOM 577 C CA . GLY A 1 72 ? -1.457 -10.175 -5.106 1.00 93.62 72 GLY A CA 1
ATOM 578 C C . GLY A 1 72 ? -1.760 -9.191 -6.238 1.00 93.62 72 GLY A C 1
ATOM 579 O O . GLY A 1 72 ? -1.320 -9.420 -7.364 1.00 93.62 72 GLY A O 1
ATOM 580 N N . LEU A 1 73 ? -2.445 -8.083 -5.935 1.00 95.31 73 LEU A N 1
ATOM 581 C CA . LEU A 1 73 ? -2.745 -7.025 -6.905 1.00 95.31 73 LEU A CA 1
ATOM 582 C C . LEU A 1 73 ? -1.476 -6.325 -7.395 1.00 95.31 73 LEU A C 1
ATOM 584 O O . LEU A 1 73 ? -1.292 -6.198 -8.601 1.00 95.31 73 LEU A O 1
ATOM 588 N N . ALA A 1 74 ? -0.566 -5.945 -6.495 1.00 93.06 74 ALA A N 1
ATOM 589 C CA . ALA A 1 74 ? 0.714 -5.353 -6.884 1.00 93.06 74 ALA A CA 1
ATOM 590 C C . ALA A 1 74 ? 1.506 -6.290 -7.817 1.00 93.06 74 ALA A C 1
ATOM 592 O O . ALA A 1 74 ? 2.020 -5.867 -8.850 1.00 93.06 74 ALA A O 1
ATOM 593 N N . ASN A 1 75 ? 1.532 -7.591 -7.514 1.00 91.75 75 ASN A N 1
ATOM 594 C CA . ASN A 1 75 ? 2.186 -8.586 -8.363 1.00 91.75 75 ASN A CA 1
ATOM 595 C C . ASN A 1 75 ? 1.507 -8.747 -9.736 1.00 91.75 75 ASN A C 1
ATOM 597 O O . ASN A 1 75 ? 2.200 -8.977 -10.727 1.00 91.75 75 ASN A O 1
ATOM 601 N N . ASP A 1 76 ? 0.176 -8.661 -9.815 1.00 93.06 76 ASP A N 1
ATOM 602 C CA . ASP A 1 76 ? -0.553 -8.695 -11.092 1.00 93.06 76 ASP A CA 1
ATOM 603 C C . ASP A 1 76 ? -0.262 -7.452 -11.943 1.00 93.06 76 ASP A C 1
ATOM 605 O O . ASP A 1 76 ? 0.097 -7.572 -13.116 1.00 93.06 76 ASP A O 1
ATOM 609 N N . CYS A 1 77 ? -0.304 -6.264 -11.334 1.00 93.50 77 CYS A N 1
ATOM 610 C CA . CYS A 1 77 ? 0.058 -5.004 -11.982 1.00 93.50 77 CYS A CA 1
ATOM 611 C C . CYS A 1 77 ? 1.489 -5.040 -12.536 1.00 93.50 77 CYS A C 1
ATOM 613 O O . CYS A 1 77 ? 1.718 -4.658 -13.684 1.00 93.50 77 CYS A O 1
ATOM 615 N N . ALA A 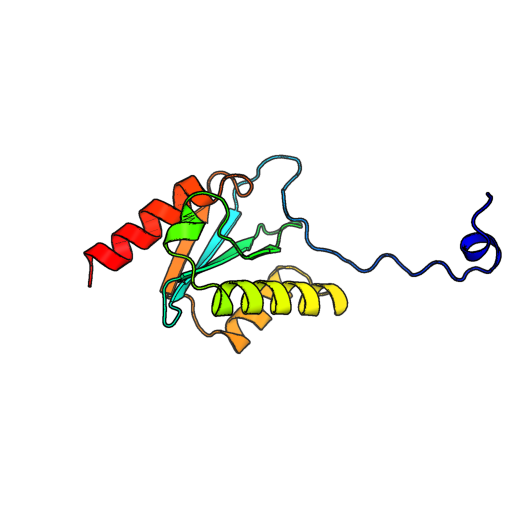1 78 ? 2.434 -5.581 -11.761 1.00 90.00 78 ALA A N 1
ATOM 616 C CA . ALA A 1 78 ? 3.821 -5.737 -12.180 1.00 90.00 78 ALA A CA 1
ATOM 617 C C . ALA A 1 78 ? 3.958 -6.684 -13.388 1.00 90.00 78 ALA A C 1
ATOM 619 O O . ALA A 1 78 ? 4.663 -6.373 -14.347 1.00 90.00 78 ALA A O 1
ATOM 620 N N . LYS A 1 79 ? 3.229 -7.813 -13.397 1.00 90.06 79 LYS A N 1
ATOM 621 C CA . LYS A 1 79 ? 3.190 -8.749 -14.541 1.00 90.06 79 LYS A CA 1
ATOM 622 C C . LYS A 1 79 ? 2.616 -8.118 -15.809 1.00 90.06 79 LYS A C 1
ATOM 624 O O . LYS A 1 79 ? 2.990 -8.525 -16.905 1.00 90.06 79 LYS A O 1
ATOM 629 N N . ARG A 1 80 ? 1.707 -7.156 -15.655 1.00 89.88 80 ARG A N 1
ATOM 630 C CA . ARG A 1 80 ? 1.081 -6.388 -16.742 1.00 89.88 80 ARG A CA 1
ATOM 631 C C . ARG A 1 80 ? 1.883 -5.144 -17.141 1.00 89.88 80 ARG A C 1
ATOM 633 O O . ARG A 1 80 ? 1.407 -4.376 -17.968 1.00 89.88 80 ARG A O 1
ATOM 640 N N . ASP A 1 81 ? 3.069 -4.958 -16.562 1.00 88.56 81 ASP A N 1
ATOM 641 C CA . ASP A 1 81 ? 3.964 -3.822 -16.798 1.00 88.56 81 ASP A CA 1
ATOM 642 C C . ASP A 1 81 ? 3.339 -2.445 -16.495 1.00 88.56 81 ASP A C 1
ATOM 644 O O . ASP A 1 81 ? 3.720 -1.419 -17.058 1.00 88.56 81 ASP A O 1
ATOM 648 N N . LEU A 1 82 ? 2.390 -2.384 -15.558 1.00 91.81 82 LEU A N 1
ATOM 649 C CA . LEU A 1 82 ? 1.746 -1.118 -15.208 1.00 91.81 82 LEU A CA 1
ATOM 650 C C . LEU A 1 82 ? 2.736 -0.166 -14.522 1.00 91.81 82 LEU A C 1
ATOM 652 O O . LEU A 1 82 ? 3.623 -0.589 -13.769 1.00 91.81 82 LEU A O 1
ATOM 656 N N . SER A 1 83 ? 2.603 1.136 -14.777 1.00 91.19 83 SER A N 1
ATOM 657 C CA . SER A 1 83 ? 3.242 2.158 -13.940 1.00 91.19 83 SER A CA 1
ATOM 658 C C . SER A 1 83 ? 2.595 2.184 -12.551 1.00 91.19 83 SER A C 1
ATOM 660 O O . SER A 1 83 ? 1.496 1.658 -12.370 1.00 91.19 83 SER A O 1
ATOM 662 N N . ILE A 1 84 ? 3.248 2.793 -11.557 1.00 92.62 84 ILE A N 1
ATOM 663 C CA . ILE A 1 84 ? 2.661 2.909 -10.214 1.00 92.62 84 ILE A CA 1
ATOM 664 C C . ILE A 1 84 ? 1.325 3.667 -10.243 1.00 92.62 84 ILE A C 1
ATOM 666 O O . ILE A 1 84 ? 0.356 3.120 -9.722 1.00 92.62 84 ILE A O 1
ATOM 670 N N . PRO A 1 85 ? 1.184 4.824 -10.924 1.00 94.12 85 PRO A N 1
ATOM 671 C CA . PRO A 1 85 ? -0.114 5.493 -11.032 1.00 94.12 85 PRO A CA 1
ATOM 672 C C . PRO A 1 85 ? -1.222 4.591 -11.594 1.00 94.12 85 PRO A C 1
ATOM 674 O O . PRO A 1 85 ? -2.306 4.519 -11.022 1.00 94.12 85 PRO A O 1
ATOM 677 N N . GLN A 1 86 ? -0.932 3.825 -12.652 1.00 95.06 86 GLN A N 1
ATOM 678 C CA . GLN A 1 86 ? -1.889 2.876 -13.237 1.00 95.06 86 GLN A CA 1
ATOM 679 C C . GLN A 1 86 ? -2.223 1.723 -12.282 1.00 95.06 86 GLN A C 1
ATOM 681 O O . GLN A 1 86 ? -3.368 1.281 -12.201 1.00 95.06 86 GLN A O 1
ATOM 686 N N . ALA A 1 87 ? -1.229 1.220 -11.550 1.00 95.19 87 ALA A N 1
ATOM 687 C CA . ALA A 1 87 ? -1.431 0.171 -10.561 1.00 95.19 87 ALA A CA 1
ATOM 688 C C . ALA A 1 87 ? -2.288 0.662 -9.386 1.00 95.19 87 ALA A C 1
ATOM 690 O O . ALA A 1 87 ? -3.158 -0.069 -8.922 1.00 95.19 87 ALA A O 1
ATOM 691 N N . LEU A 1 88 ? -2.081 1.899 -8.932 1.00 96.31 88 LEU A N 1
ATOM 692 C CA . LEU A 1 88 ? -2.863 2.531 -7.873 1.00 96.31 88 LEU A CA 1
ATOM 693 C C . LEU A 1 88 ? -4.312 2.770 -8.297 1.00 96.31 88 LEU A C 1
ATOM 695 O O . LEU A 1 88 ? -5.223 2.478 -7.523 1.00 96.31 88 LEU A O 1
ATOM 699 N N . GLU A 1 89 ? -4.538 3.241 -9.526 1.00 96.50 89 GLU A N 1
ATOM 700 C CA . GLU A 1 89 ? -5.882 3.329 -10.107 1.00 96.50 89 GLU A CA 1
ATOM 701 C C . GLU A 1 89 ? -6.566 1.959 -10.091 1.00 96.50 89 GLU A C 1
ATOM 703 O O . GLU A 1 89 ? -7.660 1.826 -9.544 1.00 96.50 89 GLU A O 1
ATOM 708 N N . HIS A 1 90 ? -5.880 0.917 -10.566 1.00 96.38 90 HIS A N 1
ATOM 709 C CA . HIS A 1 90 ? -6.420 -0.440 -10.569 1.00 96.38 90 HIS A CA 1
ATOM 710 C C . HIS A 1 90 ? -6.721 -0.973 -9.158 1.00 96.38 90 HIS A C 1
ATOM 712 O O . HIS A 1 90 ? -7.778 -1.555 -8.910 1.00 96.38 90 HIS A O 1
ATOM 718 N N . ILE A 1 91 ? -5.820 -0.755 -8.197 1.00 96.06 91 ILE A N 1
ATOM 719 C CA . ILE A 1 91 ? -6.032 -1.145 -6.798 1.00 96.06 91 ILE A CA 1
ATOM 720 C C . ILE A 1 91 ? -7.266 -0.434 -6.229 1.00 96.06 91 ILE A C 1
ATOM 722 O O . ILE A 1 91 ? -8.073 -1.069 -5.547 1.00 96.06 91 ILE A O 1
ATOM 726 N N . ARG A 1 92 ? -7.452 0.851 -6.544 1.00 96.56 92 ARG A N 1
ATOM 727 C CA . ARG A 1 92 ? -8.610 1.639 -6.106 1.00 96.56 92 ARG A CA 1
ATOM 728 C C . ARG A 1 92 ? -9.917 1.171 -6.747 1.00 96.56 92 ARG A C 1
ATOM 730 O O . ARG A 1 92 ? -10.946 1.167 -6.080 1.00 96.56 92 ARG A O 1
ATOM 737 N N . GLU A 1 93 ? -9.900 0.738 -8.004 1.00 96.94 93 GLU A N 1
ATOM 738 C CA . GLU A 1 93 ? -11.069 0.120 -8.651 1.00 96.94 93 GLU A CA 1
ATOM 739 C C . GLU A 1 93 ? -11.482 -1.186 -7.956 1.00 96.94 93 GLU A C 1
ATOM 741 O O . GLU A 1 93 ? -12.670 -1.457 -7.788 1.00 96.94 93 GLU A O 1
ATOM 746 N N . VAL A 1 94 ? -10.505 -1.992 -7.530 1.00 96.81 94 VAL A N 1
ATOM 747 C CA . VAL A 1 94 ? -10.745 -3.322 -6.951 1.00 96.81 94 VAL A CA 1
ATOM 748 C C . VAL A 1 94 ? -11.092 -3.273 -5.459 1.00 96.81 94 VAL A C 1
ATOM 750 O O . VAL A 1 94 ? -11.899 -4.082 -4.989 1.00 96.81 94 VAL A O 1
ATOM 753 N N . LEU A 1 95 ? -10.454 -2.383 -4.696 1.00 95.94 95 LEU A N 1
ATOM 754 C CA . LEU A 1 95 ? -10.615 -2.275 -3.240 1.00 95.94 95 LEU A CA 1
ATOM 755 C C . LEU A 1 95 ? -11.537 -1.126 -2.816 1.00 95.94 95 LEU A C 1
ATOM 757 O O . LEU A 1 95 ? -11.960 -1.085 -1.662 1.00 95.94 95 LEU A O 1
ATOM 761 N N . GLY A 1 96 ? -11.878 -0.220 -3.732 1.00 96.69 96 GLY A N 1
ATOM 762 C CA . GLY A 1 96 ? -12.621 0.996 -3.430 1.00 96.69 96 GLY A CA 1
ATOM 763 C C . GLY A 1 96 ? -11.726 2.115 -2.896 1.00 96.69 96 GLY A C 1
ATOM 764 O O . GLY A 1 96 ? -10.508 2.119 -3.071 1.00 96.69 96 GLY A O 1
ATOM 765 N N . ALA A 1 97 ? -12.342 3.112 -2.258 1.00 96.81 97 ALA A N 1
ATOM 766 C CA . ALA A 1 97 ? -11.604 4.211 -1.647 1.00 96.81 97 ALA A CA 1
ATOM 767 C C . ALA A 1 97 ? -10.925 3.758 -0.338 1.00 96.81 97 ALA A C 1
ATOM 769 O O . ALA A 1 97 ? -11.559 3.054 0.452 1.00 96.81 97 ALA A O 1
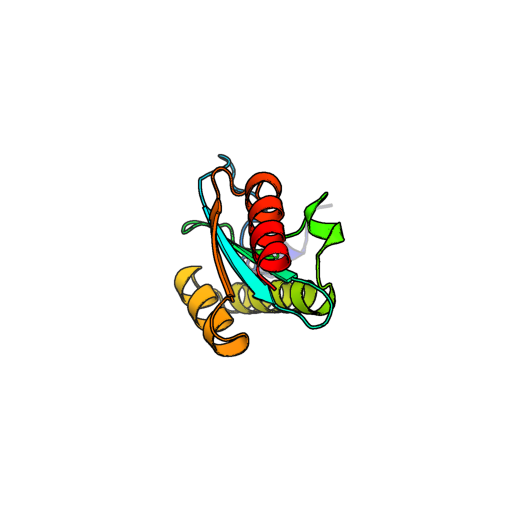ATOM 770 N N . PRO A 1 98 ? -9.675 4.180 -0.074 1.00 97.00 98 PRO A N 1
ATOM 771 C CA . PRO A 1 98 ? -9.046 3.936 1.217 1.00 97.00 98 PRO A CA 1
ATOM 772 C C . PRO A 1 98 ? -9.791 4.673 2.332 1.00 97.00 98 PRO A C 1
ATOM 774 O O . PRO A 1 98 ? -10.357 5.746 2.115 1.00 97.00 98 PRO A O 1
ATOM 777 N N . VAL A 1 99 ? -9.753 4.113 3.541 1.00 96.56 99 VAL A N 1
ATOM 778 C CA . VAL A 1 99 ? -10.332 4.752 4.734 1.00 96.56 99 VAL A CA 1
ATOM 779 C C . VAL A 1 99 ? -9.461 5.896 5.242 1.00 96.56 99 VAL A C 1
ATOM 781 O O . VAL A 1 99 ? -9.966 6.818 5.875 1.00 96.56 99 VAL A O 1
ATOM 784 N N . LEU A 1 100 ? -8.158 5.853 4.950 1.00 96.38 100 LEU A N 1
ATOM 785 C CA . LEU A 1 100 ? -7.217 6.911 5.286 1.00 96.38 100 LEU A CA 1
ATOM 786 C C . LEU A 1 100 ? -6.052 6.931 4.292 1.00 96.38 100 LEU A C 1
ATOM 788 O O . LEU A 1 100 ? -5.586 5.885 3.840 1.00 96.38 100 LEU A O 1
ATOM 792 N N . VAL A 1 101 ? -5.568 8.129 3.975 1.00 97.06 101 VAL A N 1
ATOM 793 C CA . VAL A 1 101 ? -4.338 8.348 3.208 1.00 97.06 101 VAL A CA 1
ATOM 794 C C . VAL A 1 101 ? -3.310 8.959 4.150 1.00 97.06 101 VAL A C 1
ATOM 796 O O . VAL A 1 101 ? -3.587 9.976 4.783 1.00 97.06 101 VAL A O 1
ATOM 799 N N . VAL A 1 102 ? -2.144 8.330 4.255 1.00 95.94 102 VAL A N 1
ATOM 800 C CA . VAL A 1 102 ? -1.095 8.693 5.210 1.00 95.94 102 VAL A CA 1
ATOM 801 C C . VAL A 1 102 ? 0.173 9.071 4.448 1.00 95.94 102 VAL A C 1
ATOM 803 O O . VAL A 1 102 ? 0.677 8.247 3.684 1.00 95.94 102 VAL A O 1
ATOM 806 N N . PRO A 1 103 ? 0.714 10.287 4.630 1.00 96.00 103 PRO A N 1
ATOM 807 C CA . PRO A 1 103 ? 2.045 10.608 4.136 1.00 96.00 103 PRO A CA 1
ATOM 808 C C . PRO A 1 103 ? 3.091 9.846 4.960 1.00 96.00 103 PRO A C 1
ATOM 810 O O . PRO A 1 103 ? 3.070 9.904 6.189 1.00 96.00 103 PRO A O 1
ATOM 813 N N . LEU A 1 104 ? 4.004 9.148 4.288 1.00 94.19 104 LEU A N 1
ATOM 814 C CA . LEU A 1 104 ? 5.111 8.429 4.917 1.00 94.19 104 LEU A CA 1
ATOM 815 C C . LEU A 1 104 ? 6.375 9.280 4.834 1.00 94.19 104 LEU A C 1
ATOM 817 O O . LEU A 1 104 ? 6.752 9.732 3.751 1.00 94.19 104 LEU A O 1
ATOM 821 N N . LYS A 1 105 ? 7.062 9.470 5.961 1.00 93.94 105 LYS A N 1
ATOM 822 C CA . LYS A 1 105 ? 8.343 10.196 5.986 1.00 93.94 105 LYS A CA 1
ATOM 823 C C . LYS A 1 105 ? 9.461 9.398 5.330 1.00 93.94 105 LYS A C 1
ATOM 825 O O . LYS A 1 105 ? 10.317 9.981 4.673 1.00 93.94 105 LYS A O 1
ATOM 830 N N . ASN A 1 106 ? 9.437 8.087 5.536 1.00 91.50 106 ASN A N 1
ATOM 831 C CA . ASN A 1 106 ? 10.375 7.128 4.978 1.00 91.50 106 ASN A CA 1
ATOM 832 C C . ASN A 1 106 ? 9.597 5.863 4.618 1.00 91.50 106 ASN A C 1
ATOM 834 O O . ASN A 1 106 ? 9.067 5.180 5.495 1.00 91.50 106 ASN A O 1
ATOM 838 N N . ILE A 1 107 ? 9.526 5.548 3.329 1.00 90.94 107 ILE A N 1
ATOM 839 C CA . ILE A 1 107 ? 8.773 4.394 2.841 1.00 90.94 107 ILE A CA 1
ATOM 840 C C . ILE A 1 107 ? 9.347 3.047 3.300 1.00 90.94 107 ILE A C 1
ATOM 842 O O . ILE A 1 107 ? 8.599 2.075 3.422 1.00 90.94 107 ILE A O 1
ATOM 846 N N . ASN A 1 108 ? 10.643 2.990 3.612 1.00 89.81 108 ASN A N 1
ATOM 847 C CA . ASN A 1 108 ? 11.292 1.783 4.128 1.00 89.81 108 ASN A CA 1
ATOM 848 C C . ASN A 1 108 ? 10.933 1.548 5.608 1.00 89.81 108 ASN A C 1
ATOM 850 O O . ASN A 1 108 ? 10.943 0.416 6.076 1.00 89.81 108 ASN A O 1
ATOM 854 N N . GLU A 1 109 ? 10.546 2.604 6.334 1.00 90.19 109 GLU A N 1
ATOM 855 C CA . GLU A 1 109 ? 10.180 2.584 7.760 1.00 90.19 109 GLU A CA 1
ATOM 856 C C . GLU A 1 109 ? 8.703 2.967 7.977 1.00 90.19 109 GLU A C 1
ATOM 858 O O . GLU A 1 109 ? 8.345 3.655 8.935 1.00 90.19 109 GLU A O 1
ATOM 863 N N . ALA A 1 110 ? 7.823 2.517 7.075 1.00 89.69 110 ALA A N 1
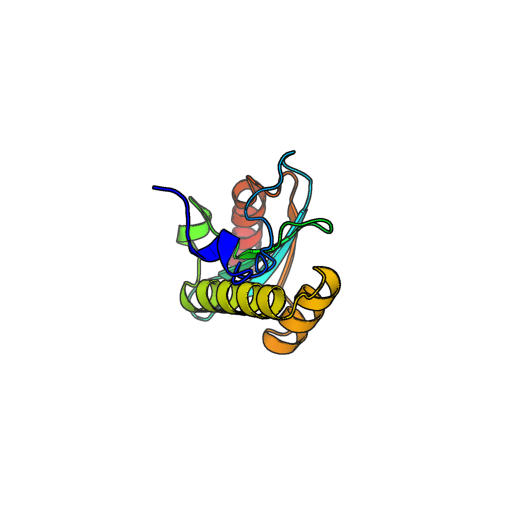ATOM 864 C CA . ALA A 1 110 ? 6.420 2.937 7.023 1.00 89.69 110 ALA A CA 1
ATOM 865 C C . ALA A 1 110 ? 5.647 2.733 8.343 1.00 89.69 110 ALA A C 1
ATOM 867 O O . ALA A 1 110 ? 4.747 3.511 8.662 1.00 89.69 110 ALA A O 1
ATOM 868 N N . ASP A 1 111 ? 6.005 1.719 9.134 1.00 90.75 111 ASP A N 1
ATOM 869 C CA . ASP A 1 111 ? 5.387 1.398 10.425 1.00 90.75 111 ASP A CA 1
ATOM 870 C C . ASP A 1 111 ? 5.334 2.586 11.398 1.00 90.75 111 ASP A C 1
ATOM 872 O O . ASP A 1 111 ? 4.351 2.732 12.134 1.00 90.75 111 ASP A O 1
ATOM 876 N N . ALA A 1 112 ? 6.357 3.448 11.382 1.00 91.31 112 ALA A N 1
ATOM 877 C CA . ALA A 1 112 ? 6.450 4.609 12.265 1.00 91.31 112 ALA A CA 1
ATOM 878 C C . ALA A 1 112 ? 5.298 5.606 12.053 1.00 91.31 112 ALA A C 1
ATOM 880 O O . ALA A 1 112 ? 4.862 6.249 13.008 1.00 91.31 112 ALA A O 1
ATOM 881 N N . ASP A 1 113 ? 4.784 5.697 10.824 1.00 94.06 113 ASP A N 1
ATOM 882 C CA . ASP A 1 113 ? 3.670 6.573 10.456 1.00 94.06 113 ASP A CA 1
ATOM 883 C C . ASP A 1 113 ? 2.334 5.800 10.388 1.00 94.06 113 ASP A C 1
ATOM 885 O O . ASP A 1 113 ? 1.281 6.326 10.759 1.00 94.06 113 ASP A O 1
ATOM 889 N N . LEU A 1 114 ? 2.362 4.523 9.990 1.00 93.81 114 LEU A N 1
ATOM 890 C CA . LEU A 1 11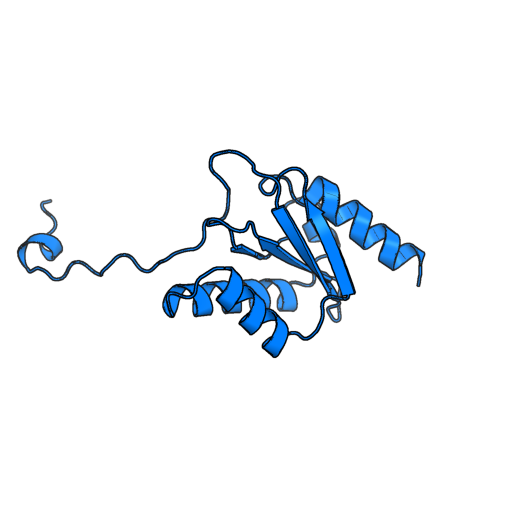4 ? 1.173 3.677 9.857 1.00 93.81 114 LEU A CA 1
ATOM 891 C C . LEU A 1 114 ? 0.521 3.317 11.198 1.00 93.81 114 LEU A C 1
ATOM 893 O O . LEU A 1 114 ? -0.704 3.381 11.331 1.00 93.81 114 LEU A O 1
ATOM 897 N N . VAL A 1 115 ? 1.314 2.910 12.195 1.00 93.12 115 VAL A N 1
ATOM 898 C CA . VAL A 1 115 ? 0.780 2.449 13.487 1.00 93.12 115 VAL A CA 1
ATOM 899 C C . VAL A 1 115 ? 0.026 3.567 14.220 1.00 93.12 115 VAL A C 1
ATOM 901 O O . VAL A 1 115 ? -1.095 3.314 14.671 1.00 93.12 115 VAL A O 1
ATOM 904 N N . PRO A 1 116 ? 0.559 4.802 14.337 1.00 94.19 116 PRO A N 1
ATOM 905 C CA . PRO A 1 116 ? -0.194 5.915 14.913 1.00 94.19 116 PRO A CA 1
ATOM 906 C C . PRO A 1 116 ? -1.480 6.232 14.141 1.00 94.19 116 PRO A C 1
ATOM 908 O O . PRO A 1 116 ? -2.510 6.480 14.764 1.00 94.19 116 PRO A O 1
ATOM 911 N N . ALA A 1 117 ? -1.441 6.177 12.806 1.00 93.62 117 ALA A N 1
ATOM 912 C CA . ALA A 1 117 ? -2.597 6.475 11.965 1.00 93.62 117 ALA A CA 1
ATOM 913 C C . ALA A 1 117 ? -3.737 5.458 12.144 1.00 93.62 117 ALA A C 1
ATOM 915 O O . ALA A 1 117 ? -4.906 5.830 12.212 1.00 93.62 117 ALA A O 1
ATOM 916 N N . VAL A 1 118 ? -3.419 4.167 12.277 1.00 92.75 118 VAL A N 1
ATOM 917 C CA . VAL A 1 118 ? -4.434 3.146 12.577 1.00 92.75 118 VAL A CA 1
ATOM 918 C C . VAL A 1 118 ? -4.989 3.303 13.991 1.00 92.75 118 VAL A C 1
ATOM 920 O O . VAL A 1 118 ? -6.197 3.175 14.185 1.00 92.75 118 VAL A O 1
ATOM 923 N N . LYS A 1 119 ? -4.141 3.620 14.977 1.00 92.06 119 LYS A N 1
ATOM 924 C CA . LYS A 1 119 ? -4.602 3.873 16.351 1.00 92.06 119 LYS A CA 1
ATOM 925 C C . LYS A 1 119 ? -5.606 5.021 16.410 1.00 92.06 119 LYS A C 1
ATOM 927 O O . LYS A 1 119 ? -6.642 4.861 17.039 1.00 92.06 119 LYS A O 1
ATOM 932 N N . SER A 1 120 ? -5.371 6.118 15.686 1.00 90.88 120 SER A N 1
ATOM 933 C CA . SER A 1 120 ? -6.320 7.237 15.682 1.00 90.88 120 SER A CA 1
ATOM 934 C C . SER A 1 120 ? -7.675 6.881 15.063 1.00 90.88 120 SER A C 1
ATOM 936 O O . SER A 1 120 ? -8.681 7.465 15.454 1.00 90.88 120 SER A O 1
ATOM 938 N N . ILE A 1 121 ? -7.721 5.935 14.115 1.00 89.31 121 ILE A N 1
ATOM 939 C CA . ILE A 1 121 ? -8.991 5.402 13.594 1.00 89.31 121 ILE A CA 1
ATOM 940 C C . ILE A 1 121 ? -9.715 4.624 14.694 1.00 89.31 121 ILE A C 1
ATOM 942 O O . ILE A 1 121 ? -10.887 4.880 14.932 1.00 89.31 121 ILE A O 1
ATOM 946 N N . LEU A 1 122 ? -9.014 3.710 15.372 1.00 88.31 122 LEU A N 1
ATOM 947 C CA . LEU A 1 122 ? -9.595 2.876 16.430 1.00 88.31 122 LEU A CA 1
ATOM 948 C C . LEU A 1 122 ? -10.092 3.695 17.627 1.00 88.31 122 LEU A C 1
ATOM 950 O O . LEU A 1 122 ? -11.118 3.357 18.200 1.00 88.31 122 LEU A O 1
ATOM 954 N N . ASP A 1 123 ? -9.395 4.775 17.980 1.00 88.88 123 ASP A N 1
ATOM 955 C CA . ASP A 1 123 ? -9.794 5.671 19.073 1.00 88.88 123 ASP A CA 1
ATOM 956 C C . ASP A 1 123 ? -10.991 6.575 18.702 1.00 88.88 123 ASP A C 1
ATOM 958 O O . ASP A 1 123 ? -11.560 7.234 19.573 1.00 88.88 123 ASP A O 1
ATOM 962 N N . SER A 1 124 ? -11.356 6.637 17.416 1.00 80.62 124 SER A N 1
ATOM 963 C CA . SER A 1 124 ? -12.474 7.441 16.899 1.00 80.62 124 SER A CA 1
ATOM 964 C C . SER A 1 124 ? -13.762 6.633 16.667 1.00 80.62 124 SER A C 1
ATOM 966 O O . SER A 1 124 ? -14.763 7.222 16.251 1.00 80.62 124 SER A O 1
ATOM 968 N N . GLU A 1 125 ? -13.738 5.314 16.895 1.00 73.75 125 GLU A N 1
ATOM 969 C CA . GLU A 1 125 ? -14.882 4.385 16.788 1.00 73.75 125 GLU A CA 1
ATOM 970 C C . GLU A 1 125 ? -15.542 4.129 18.152 1.00 73.75 125 GLU A C 1
ATOM 972 O O . GLU A 1 125 ? -16.794 4.067 18.182 1.00 73.75 125 GLU A O 1
#

Organism: NCBI:txid679663

Radius of gyration: 16.59 Å; chains: 1; bounding box: 44×35×46 Å

pLDDT: mean 86.67, std 12.44, range [42.47, 97.56]